Protein AF-B3QZ77-F1 (afdb_monomer_lite)

Secondary structure (DSSP, 8-state):
----HHHHHHHHHHHH--HHHHHHHHHHHHHHHHHHHH-SS--HHHHHHHHHHHHHHTT--HHHHHHHHHHHHHHHHHTT--TTTHHHHHHHHHHHHHHHHHHHHTT--HHHHHHHHHHHHHHHHHHHTT--------------

Radius of gyration: 19.95 Å; chains: 1; bounding box: 65×51×38 Å

Structure (mmCIF, N/CA/C/O backbone):
data_AF-B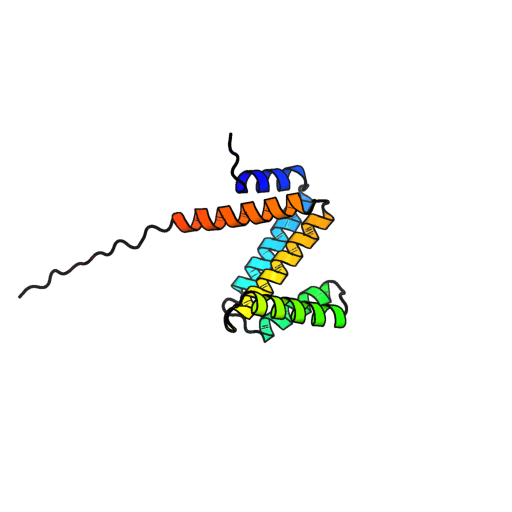3QZ77-F1
#
_entry.id   AF-B3QZ77-F1
#
loop_
_atom_site.group_PDB
_atom_site.id
_atom_site.type_symbol
_atom_site.label_atom_id
_atom_site.label_alt_id
_atom_site.label_comp_id
_atom_site.label_asym_id
_atom_site.label_entity_id
_atom_site.label_seq_id
_atom_site.pdbx_PDB_ins_code
_atom_site.Cartn_x
_atom_site.Cartn_y
_atom_site.Cartn_z
_atom_site.occupancy
_atom_site.B_iso_or_equiv
_atom_site.auth_seq_id
_atom_site.auth_comp_id
_atom_site.auth_asym_id
_atom_site.auth_atom_id
_atom_site.pdbx_PDB_model_num
ATOM 1 N N . MET A 1 1 ? -8.941 26.859 18.838 1.00 39.16 1 MET A N 1
ATOM 2 C CA . MET A 1 1 ? -7.684 26.126 18.616 1.00 39.16 1 MET A CA 1
ATOM 3 C C . MET A 1 1 ? -7.801 25.574 17.210 1.00 39.16 1 MET A C 1
ATOM 5 O O . MET A 1 1 ? -8.755 24.848 16.978 1.00 39.16 1 MET A O 1
ATOM 9 N N . ASN A 1 2 ? -6.982 26.040 16.264 1.00 46.03 2 ASN A N 1
ATOM 10 C CA . ASN A 1 2 ? -6.879 25.381 14.960 1.00 46.03 2 ASN A CA 1
ATOM 11 C C . ASN A 1 2 ? -5.996 24.162 15.208 1.00 46.03 2 ASN A C 1
ATOM 13 O O . ASN A 1 2 ? -4.796 24.335 15.385 1.00 46.03 2 ASN A O 1
ATOM 17 N N . THR A 1 3 ? -6.597 22.988 15.354 1.00 54.44 3 THR A N 1
ATOM 18 C CA . THR A 1 3 ? -5.852 21.733 15.296 1.00 54.44 3 THR A CA 1
ATOM 19 C C . THR A 1 3 ? -5.411 21.536 13.848 1.00 54.44 3 THR A C 1
ATOM 21 O O . THR A 1 3 ? -6.217 21.717 12.930 1.00 54.44 3 THR A O 1
ATOM 24 N N . ASN A 1 4 ? -4.119 21.284 13.647 1.00 74.94 4 ASN A N 1
ATOM 25 C CA . ASN A 1 4 ? -3.538 20.963 12.343 1.00 74.94 4 ASN A CA 1
ATOM 26 C C . ASN A 1 4 ? -4.223 19.677 11.800 1.00 74.94 4 ASN A C 1
ATOM 28 O O . ASN A 1 4 ? -4.741 18.880 12.596 1.00 74.94 4 ASN A O 1
ATOM 32 N N . LEU A 1 5 ? -4.317 19.474 10.474 1.00 77.75 5 LEU A N 1
ATOM 33 C CA . LEU A 1 5 ? -4.905 18.235 9.933 1.00 77.75 5 LEU A CA 1
ATOM 34 C C . LEU A 1 5 ? -4.118 17.006 10.398 1.00 77.75 5 LEU A C 1
ATOM 36 O O . LEU A 1 5 ? -4.711 15.938 10.548 1.00 77.75 5 LEU A O 1
ATOM 40 N N . SER A 1 6 ? -2.825 17.174 10.676 1.00 77.25 6 SER A N 1
ATOM 41 C CA . SER A 1 6 ? -1.955 16.160 11.264 1.00 77.25 6 SER A CA 1
ATOM 42 C C . SER A 1 6 ? -2.428 15.708 12.655 1.00 77.25 6 SER A C 1
ATOM 44 O O . SER A 1 6 ? -2.666 14.518 12.863 1.00 77.25 6 SER A O 1
ATOM 46 N N . ASP A 1 7 ? -2.679 16.642 13.577 1.00 83.88 7 ASP A N 1
ATOM 47 C CA . ASP A 1 7 ? -3.224 16.348 14.913 1.00 83.88 7 ASP A CA 1
ATOM 48 C C . ASP A 1 7 ? -4.588 15.658 14.809 1.00 83.88 7 ASP A C 1
ATOM 50 O O . ASP A 1 7 ? -4.854 14.656 15.471 1.00 83.88 7 ASP A O 1
ATOM 54 N N . LYS A 1 8 ? -5.443 16.158 13.910 1.00 85.44 8 LYS A N 1
ATOM 55 C CA . LYS A 1 8 ? -6.773 15.590 13.677 1.00 85.44 8 LYS A CA 1
ATOM 56 C C . LYS A 1 8 ? -6.703 14.167 13.110 1.00 85.44 8 LYS A C 1
ATOM 58 O O . LYS A 1 8 ? -7.553 13.339 13.430 1.00 85.44 8 LYS A O 1
ATOM 63 N N . ALA A 1 9 ? -5.717 13.871 12.264 1.00 85.38 9 ALA A N 1
ATOM 64 C CA . ALA A 1 9 ? -5.481 12.527 11.747 1.00 85.38 9 ALA A CA 1
ATOM 65 C C . ALA A 1 9 ? -5.065 11.562 12.867 1.00 85.38 9 ALA A C 1
ATOM 67 O O . ALA A 1 9 ? -5.585 10.447 12.926 1.00 85.38 9 ALA A O 1
ATOM 68 N N . ILE A 1 10 ? -4.183 12.001 13.771 1.00 85.19 10 ILE A N 1
ATOM 69 C CA . ILE A 1 10 ? -3.752 11.210 14.933 1.00 85.19 10 ILE A CA 1
ATOM 70 C C . ILE A 1 10 ? -4.939 10.940 15.863 1.00 85.19 10 ILE A C 1
ATOM 72 O O . ILE A 1 10 ? -5.190 9.781 16.190 1.00 85.19 10 ILE A O 1
ATOM 76 N N . GLU A 1 11 ? -5.715 11.970 16.214 1.00 89.06 11 GLU A N 1
ATOM 77 C CA . GLU A 1 11 ? -6.917 11.829 17.049 1.00 89.06 11 GLU A CA 1
ATOM 78 C C . GLU A 1 11 ? -7.904 10.818 16.443 1.00 89.06 11 GLU A C 1
ATOM 80 O O . GLU A 1 11 ? -8.349 9.896 17.124 1.00 89.06 11 GLU A O 1
ATOM 85 N N . LEU A 1 12 ? -8.192 10.920 15.140 1.00 88.62 12 LEU A N 1
ATOM 86 C CA . LEU A 1 12 ? -9.094 9.988 14.451 1.00 88.62 12 LEU A CA 1
ATOM 87 C C . LEU A 1 12 ? -8.605 8.535 14.501 1.00 88.62 12 LEU A C 1
ATOM 89 O O . LEU A 1 12 ? -9.418 7.616 14.652 1.00 88.62 12 LEU A O 1
ATOM 93 N N . LEU A 1 13 ? -7.295 8.319 14.353 1.00 88.88 13 LEU A N 1
ATOM 94 C CA . LEU A 1 13 ? -6.695 6.990 14.450 1.00 88.88 13 LEU A CA 1
ATOM 95 C C . LEU A 1 13 ? -6.810 6.439 15.875 1.00 88.88 13 LEU A C 1
ATOM 97 O O . LEU A 1 13 ? -7.234 5.297 16.032 1.00 88.88 13 LEU A O 1
ATOM 101 N N . GLU A 1 14 ? -6.502 7.234 16.901 1.00 89.00 14 GLU A N 1
ATOM 102 C CA . GLU A 1 14 ? -6.554 6.814 18.310 1.00 89.00 14 GLU A CA 1
ATOM 103 C C . GLU A 1 14 ? -7.980 6.579 18.829 1.00 89.00 14 GLU A C 1
ATOM 105 O O . GLU A 1 14 ? -8.201 5.678 19.640 1.00 89.00 14 GLU A O 1
ATOM 110 N N . GLU A 1 15 ? -8.958 7.357 18.362 1.00 89.81 15 GLU A N 1
ATOM 111 C CA . GLU A 1 15 ? -10.362 7.199 18.755 1.00 89.81 15 GLU A CA 1
ATOM 112 C C . GLU A 1 15 ? -11.014 5.958 18.136 1.00 89.81 15 GLU A C 1
ATOM 114 O O . GLU A 1 15 ? -11.913 5.360 18.736 1.00 89.81 15 GLU A O 1
ATOM 119 N N . THR A 1 16 ? -10.580 5.576 16.933 1.00 89.69 16 THR A N 1
ATOM 120 C CA . THR A 1 16 ? -11.232 4.514 16.153 1.00 89.69 16 THR A CA 1
ATOM 121 C C . THR A 1 16 ? -10.496 3.178 16.254 1.00 89.69 16 THR A C 1
ATOM 123 O O . THR A 1 16 ? -11.137 2.126 16.266 1.00 89.69 16 THR A O 1
ATOM 126 N N . LEU A 1 17 ? -9.161 3.187 16.315 1.00 91.06 17 LEU A N 1
ATOM 127 C CA . LEU A 1 17 ? -8.357 1.969 16.369 1.00 91.06 17 LEU A CA 1
ATOM 128 C C . LEU A 1 17 ? -8.106 1.541 17.812 1.00 91.06 17 LEU A C 1
ATOM 130 O O . LEU A 1 17 ? -7.579 2.288 18.633 1.00 91.06 17 LEU A O 1
ATOM 134 N N . ASP A 1 18 ? -8.396 0.277 18.103 1.00 90.44 18 ASP A N 1
ATOM 135 C CA . ASP A 1 18 ? -7.939 -0.349 19.336 1.00 90.44 18 ASP A CA 1
ATOM 136 C C . ASP A 1 18 ? -6.438 -0.708 19.260 1.00 90.44 18 ASP A C 1
ATOM 138 O O . ASP A 1 18 ? -5.780 -0.582 18.224 1.00 90.44 18 ASP A O 1
ATOM 142 N N . GLY A 1 19 ? -5.857 -1.163 20.376 1.00 89.81 19 GLY A N 1
ATOM 143 C CA . GLY A 1 19 ? -4.437 -1.547 20.427 1.00 89.81 19 GLY A CA 1
ATOM 144 C C . GLY A 1 19 ? -4.014 -2.550 19.331 1.00 89.81 19 GLY A C 1
ATOM 145 O O . GLY A 1 19 ? -2.976 -2.348 18.689 1.00 89.81 19 GLY A O 1
ATOM 146 N N . PRO A 1 20 ? -4.790 -3.621 19.075 1.00 90.94 20 PRO A N 1
ATOM 147 C CA . PRO A 1 20 ? -4.584 -4.503 17.926 1.00 90.94 20 PRO A CA 1
ATOM 148 C C . PRO A 1 20 ? -4.657 -3.793 16.565 1.00 90.94 20 PRO A C 1
ATOM 150 O O . PRO A 1 20 ? -3.786 -4.026 15.723 1.00 90.94 20 PRO A O 1
ATOM 153 N N . GLY A 1 21 ? -5.637 -2.912 16.356 1.00 90.38 21 GLY A N 1
ATOM 154 C CA . GLY A 1 21 ? -5.782 -2.099 15.149 1.00 90.38 21 GLY A CA 1
ATOM 155 C C . GLY A 1 21 ? -4.559 -1.219 14.899 1.00 90.38 21 GLY A C 1
ATOM 156 O O . GLY A 1 21 ? -3.969 -1.281 13.821 1.00 90.38 21 GLY A O 1
ATOM 157 N N . MET A 1 22 ? -4.091 -0.495 15.918 1.00 89.38 22 MET A N 1
ATOM 158 C CA . MET A 1 22 ? -2.864 0.310 15.836 1.00 89.38 22 MET A CA 1
ATOM 159 C C . MET A 1 22 ? -1.624 -0.543 15.539 1.00 89.38 22 MET A C 1
ATOM 161 O O . MET A 1 22 ? -0.743 -0.143 14.774 1.00 89.38 22 MET A O 1
ATOM 165 N N . THR A 1 23 ? -1.559 -1.756 16.096 1.00 90.88 23 THR A N 1
ATOM 166 C CA . THR A 1 23 ? -0.454 -2.689 15.835 1.00 90.88 23 THR A CA 1
ATOM 167 C C . THR A 1 23 ? -0.413 -3.125 14.369 1.00 90.88 23 THR A C 1
ATOM 169 O O . THR A 1 23 ? 0.672 -3.164 13.778 1.00 90.88 23 THR A O 1
ATOM 172 N N . GLU A 1 24 ? -1.570 -3.443 13.781 1.00 91.88 24 GLU A N 1
ATOM 173 C CA . GLU A 1 24 ? -1.683 -3.846 12.375 1.00 91.88 24 GLU A CA 1
ATOM 174 C C . GLU A 1 24 ? -1.442 -2.664 11.429 1.00 91.88 24 GLU A C 1
ATOM 176 O O . GLU A 1 24 ? -0.701 -2.816 10.458 1.00 91.88 24 GLU A O 1
ATOM 181 N N . PHE A 1 25 ? -1.955 -1.472 11.752 1.00 90.69 25 PHE A N 1
ATOM 182 C CA . PHE A 1 25 ? -1.671 -0.243 11.005 1.00 90.69 25 PHE A CA 1
ATOM 183 C C . PHE A 1 25 ? -0.160 0.008 10.904 1.00 90.69 25 PHE A C 1
ATOM 185 O O . PHE A 1 25 ? 0.391 0.096 9.806 1.00 90.69 25 PHE A O 1
ATOM 192 N N . GLY A 1 26 ? 0.548 -0.011 12.039 1.00 91.38 26 GLY A N 1
ATOM 193 C CA . GLY A 1 26 ? 2.004 0.145 12.051 1.00 91.38 26 GLY A CA 1
ATOM 194 C C . GLY A 1 26 ? 2.748 -0.988 11.332 1.00 91.38 26 GLY A C 1
ATOM 195 O O . GLY A 1 26 ? 3.883 -0.810 10.893 1.00 91.38 26 GLY A O 1
ATOM 196 N N . LYS A 1 27 ? 2.135 -2.168 11.194 1.00 93.62 27 LYS A N 1
ATOM 197 C CA . LYS A 1 27 ? 2.702 -3.285 10.431 1.00 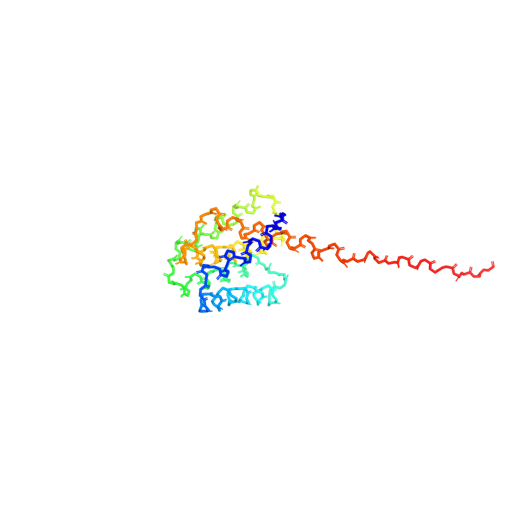93.62 27 LYS A CA 1
ATOM 198 C C . LYS A 1 27 ? 2.655 -3.014 8.930 1.00 93.62 27 LYS A C 1
ATOM 200 O O . LYS A 1 27 ? 3.646 -3.272 8.257 1.00 93.62 27 LYS A O 1
ATOM 205 N N . ILE A 1 28 ? 1.563 -2.427 8.433 1.00 93.88 28 ILE A N 1
ATOM 206 C CA . ILE A 1 28 ? 1.455 -1.987 7.036 1.00 93.88 28 ILE A CA 1
ATOM 207 C C . ILE A 1 28 ? 2.547 -0.956 6.727 1.00 93.88 28 ILE A C 1
ATOM 209 O O . ILE A 1 28 ? 3.252 -1.128 5.734 1.00 93.88 28 ILE A O 1
ATOM 213 N N . SER A 1 29 ? 2.755 0.041 7.597 1.00 91.00 29 SER A N 1
ATOM 214 C CA . SER A 1 29 ? 3.820 1.042 7.421 1.00 91.00 29 SER A CA 1
ATOM 215 C C . SER A 1 29 ? 5.207 0.408 7.337 1.00 91.00 29 SER A C 1
ATOM 217 O O . SER A 1 29 ? 5.934 0.660 6.379 1.00 91.00 29 SER A O 1
ATOM 219 N N . ARG A 1 30 ? 5.551 -0.479 8.281 1.00 95.06 30 ARG A N 1
ATOM 220 C CA . ARG A 1 30 ? 6.853 -1.173 8.287 1.00 95.06 30 ARG A CA 1
ATOM 221 C C . ARG A 1 30 ? 7.065 -2.054 7.060 1.00 95.06 30 ARG A C 1
ATOM 223 O O . ARG A 1 30 ? 8.172 -2.118 6.534 1.00 95.06 30 ARG A O 1
ATOM 230 N N . ASP A 1 31 ? 6.023 -2.739 6.598 1.00 95.19 31 ASP A N 1
ATOM 231 C CA . ASP A 1 31 ? 6.114 -3.552 5.386 1.00 95.19 31 ASP A CA 1
ATOM 232 C C . ASP A 1 31 ? 6.378 -2.681 4.151 1.00 95.19 31 ASP A C 1
ATOM 234 O O . ASP A 1 31 ? 7.174 -3.061 3.294 1.00 95.19 31 ASP A O 1
ATOM 238 N N . MET A 1 32 ? 5.723 -1.520 4.051 1.00 95.44 32 MET A N 1
ATOM 239 C CA . MET A 1 32 ? 5.944 -0.590 2.941 1.00 95.44 32 MET A CA 1
ATOM 240 C C . MET A 1 32 ? 7.341 0.034 2.992 1.00 95.44 32 MET A C 1
ATOM 242 O O . MET A 1 32 ? 8.030 0.058 1.975 1.00 95.44 32 MET A O 1
ATOM 246 N N . GLU A 1 33 ? 7.796 0.461 4.170 1.00 94.25 33 GLU A N 1
ATOM 247 C CA . GLU A 1 33 ? 9.160 0.959 4.380 1.00 94.25 33 GLU A CA 1
ATOM 248 C C . GLU A 1 33 ? 10.204 -0.084 3.963 1.00 94.25 33 GLU A C 1
ATOM 250 O O . GLU A 1 33 ? 11.160 0.225 3.246 1.00 94.25 33 GLU A O 1
ATOM 255 N N . LYS A 1 34 ? 9.988 -1.347 4.344 1.00 95.81 34 LYS A N 1
ATOM 256 C CA . LYS A 1 34 ? 10.841 -2.462 3.934 1.00 95.81 34 LYS A CA 1
ATOM 257 C C . LYS A 1 34 ? 10.869 -2.629 2.414 1.00 95.81 34 LYS A C 1
ATOM 259 O O . LYS A 1 34 ? 11.955 -2.758 1.857 1.00 95.81 34 LYS A O 1
ATOM 264 N N . ILE A 1 35 ? 9.714 -2.583 1.740 1.00 95.69 35 ILE A N 1
ATOM 265 C CA . ILE A 1 35 ? 9.636 -2.670 0.271 1.00 95.69 35 ILE A CA 1
ATOM 266 C C . ILE A 1 35 ? 10.504 -1.588 -0.383 1.00 95.69 35 ILE A C 1
ATOM 268 O O . ILE A 1 35 ? 11.311 -1.912 -1.255 1.00 95.69 35 ILE A O 1
ATOM 272 N N . PHE A 1 36 ? 10.383 -0.330 0.046 1.00 94.12 36 PHE A N 1
ATOM 273 C CA . PHE A 1 36 ? 11.168 0.771 -0.523 1.00 94.12 36 PHE A CA 1
ATOM 274 C C . PHE A 1 36 ? 12.656 0.701 -0.159 1.00 94.12 36 PHE A C 1
ATOM 276 O O . PHE A 1 36 ? 13.504 1.019 -0.991 1.00 94.12 36 PHE A O 1
ATOM 283 N N . THR A 1 37 ? 12.987 0.226 1.041 1.00 94.56 37 THR A N 1
ATOM 284 C CA . THR A 1 37 ? 14.380 0.047 1.478 1.00 94.56 37 THR A CA 1
ATOM 285 C C . THR A 1 37 ? 15.086 -1.060 0.697 1.00 94.56 37 THR A C 1
ATOM 287 O O . THR A 1 37 ? 16.238 -0.905 0.297 1.00 94.56 37 THR A O 1
ATOM 290 N N . GLU A 1 38 ? 14.403 -2.179 0.452 1.00 95.81 38 GLU A N 1
ATOM 291 C CA . GLU A 1 38 ? 14.950 -3.310 -0.308 1.00 95.81 38 GLU A CA 1
ATOM 292 C C . GLU A 1 38 ? 14.984 -3.039 -1.820 1.00 95.81 38 GLU A C 1
ATOM 294 O O . GLU A 1 38 ? 15.782 -3.646 -2.534 1.00 95.81 38 GLU A O 1
ATOM 299 N N . ASN A 1 39 ? 14.159 -2.107 -2.309 1.00 94.38 39 ASN A N 1
ATOM 300 C CA . ASN A 1 39 ? 14.033 -1.766 -3.725 1.00 94.38 39 ASN A CA 1
ATOM 301 C C . ASN A 1 39 ? 14.152 -0.241 -3.927 1.00 94.38 39 ASN A C 1
ATOM 303 O O . ASN A 1 39 ? 13.177 0.405 -4.313 1.00 94.38 39 ASN A O 1
ATOM 307 N N . PRO A 1 40 ? 15.334 0.366 -3.698 1.00 92.62 40 PRO A N 1
ATOM 308 C CA . PRO A 1 40 ? 15.494 1.823 -3.749 1.00 92.62 40 PRO A CA 1
ATOM 309 C C . PRO A 1 40 ? 15.315 2.407 -5.158 1.00 92.62 40 PRO A C 1
ATOM 311 O O . PRO A 1 40 ? 14.946 3.571 -5.306 1.00 92.62 40 PRO A O 1
ATOM 314 N N . ASN A 1 41 ? 15.556 1.601 -6.198 1.00 94.69 41 ASN A N 1
ATOM 315 C CA . ASN A 1 41 ? 15.350 1.941 -7.608 1.00 94.69 41 ASN A CA 1
ATOM 316 C C . ASN A 1 41 ? 14.642 0.770 -8.311 1.00 94.69 41 ASN A C 1
ATOM 318 O O . ASN A 1 41 ? 15.290 0.026 -9.049 1.00 94.69 41 ASN A O 1
ATOM 322 N N . PRO A 1 42 ? 13.347 0.548 -8.023 1.00 96.00 42 PRO A N 1
ATOM 323 C CA . PRO A 1 42 ? 12.627 -0.599 -8.548 1.00 96.00 42 PRO A CA 1
ATOM 324 C C . PRO A 1 42 ? 12.457 -0.463 -10.059 1.00 96.00 42 PRO A C 1
ATOM 326 O O . PRO A 1 42 ? 12.168 0.620 -10.567 1.00 96.00 42 PRO A O 1
ATOM 329 N N . THR A 1 43 ? 12.602 -1.570 -10.780 1.00 96.94 43 THR A N 1
ATOM 330 C CA . THR A 1 43 ? 12.176 -1.646 -12.179 1.00 96.94 43 THR A CA 1
ATOM 331 C C . THR A 1 43 ? 10.673 -1.915 -12.263 1.00 96.94 43 THR A C 1
ATOM 333 O O . THR A 1 43 ? 10.032 -2.298 -11.282 1.00 96.94 43 THR A O 1
ATOM 336 N N . TYR A 1 44 ? 10.089 -1.746 -13.452 1.00 95.81 44 TYR A N 1
ATOM 337 C CA . TYR A 1 44 ? 8.687 -2.106 -13.677 1.00 95.81 44 TYR A CA 1
ATOM 338 C C . TYR A 1 44 ? 8.406 -3.576 -13.324 1.00 95.81 44 TYR A C 1
ATOM 340 O O . TYR A 1 44 ? 7.401 -3.875 -12.682 1.00 95.81 44 TYR A O 1
ATOM 348 N N . ASP A 1 45 ? 9.322 -4.479 -13.680 1.00 97.19 45 ASP A N 1
ATOM 349 C CA . ASP A 1 45 ? 9.192 -5.908 -13.391 1.00 97.19 45 ASP A CA 1
ATOM 350 C C . ASP A 1 45 ? 9.263 -6.195 -11.884 1.00 97.19 45 ASP A C 1
ATOM 352 O O . ASP A 1 45 ? 8.506 -7.033 -11.389 1.00 97.19 45 ASP A O 1
ATOM 356 N N . ASP A 1 46 ? 10.096 -5.462 -11.132 1.00 97.56 46 ASP A N 1
ATOM 357 C CA . ASP A 1 46 ? 10.130 -5.557 -9.667 1.00 97.56 46 ASP A CA 1
ATOM 358 C C . ASP A 1 46 ? 8.788 -5.150 -9.058 1.00 97.56 46 ASP A C 1
ATOM 360 O O . ASP A 1 46 ? 8.235 -5.886 -8.238 1.00 97.56 46 ASP A O 1
ATOM 364 N N . ALA A 1 47 ? 8.232 -4.016 -9.496 1.00 97.50 47 ALA A N 1
ATOM 365 C CA . ALA A 1 47 ? 6.936 -3.543 -9.021 1.00 97.50 47 ALA A CA 1
ATOM 366 C C . ALA A 1 47 ? 5.823 -4.558 -9.329 1.00 97.50 47 ALA A C 1
ATOM 368 O O . ALA A 1 47 ? 5.076 -4.952 -8.432 1.00 97.50 47 ALA A O 1
ATOM 369 N N . VAL A 1 48 ? 5.750 -5.047 -10.572 1.00 98.00 48 VAL A N 1
ATOM 370 C CA . VAL A 1 48 ? 4.783 -6.073 -10.998 1.00 98.00 48 VAL A CA 1
ATOM 371 C C . VAL A 1 48 ? 4.901 -7.338 -10.156 1.00 98.00 48 VAL A C 1
ATOM 373 O O . VAL A 1 48 ? 3.877 -7.872 -9.719 1.00 98.00 48 VAL A O 1
ATOM 376 N N . ARG A 1 49 ? 6.125 -7.813 -9.909 1.00 98.31 49 ARG A N 1
ATOM 377 C CA . ARG A 1 49 ? 6.378 -8.998 -9.088 1.00 98.31 49 ARG A CA 1
ATOM 378 C C . ARG A 1 49 ? 5.884 -8.792 -7.656 1.00 98.31 49 ARG A C 1
ATOM 380 O O . ARG A 1 49 ? 5.096 -9.608 -7.189 1.00 98.31 49 ARG A O 1
ATOM 387 N N . ILE A 1 50 ? 6.274 -7.697 -7.001 1.00 98.00 50 ILE A N 1
ATOM 388 C CA . ILE A 1 50 ? 5.892 -7.383 -5.611 1.00 98.00 50 ILE A CA 1
ATOM 389 C C . ILE A 1 50 ? 4.367 -7.272 -5.468 1.00 98.00 50 ILE A C 1
ATOM 391 O O . ILE A 1 50 ? 3.777 -7.867 -4.567 1.00 98.00 50 ILE A O 1
ATOM 395 N N . ILE A 1 51 ? 3.710 -6.554 -6.384 1.00 98.06 51 ILE A N 1
ATOM 396 C CA . ILE A 1 51 ? 2.247 -6.408 -6.402 1.00 98.06 51 ILE A CA 1
ATOM 397 C C . ILE A 1 51 ? 1.567 -7.771 -6.590 1.00 98.06 51 ILE A C 1
ATOM 399 O O . ILE A 1 51 ? 0.592 -8.091 -5.906 1.00 98.06 51 ILE A O 1
ATOM 403 N N . THR A 1 52 ? 2.083 -8.586 -7.512 1.00 98.19 52 THR A N 1
ATOM 404 C CA . THR A 1 52 ? 1.538 -9.919 -7.791 1.00 98.19 52 THR A CA 1
ATOM 405 C C . THR A 1 52 ? 1.684 -10.846 -6.590 1.00 98.19 52 THR A C 1
ATOM 407 O O . THR A 1 52 ? 0.714 -11.514 -6.233 1.00 98.19 52 THR A O 1
ATOM 410 N N . GLU A 1 53 ? 2.859 -10.879 -5.958 1.00 97.75 53 GLU A N 1
ATOM 411 C CA . GLU A 1 53 ? 3.126 -11.658 -4.743 1.00 97.75 53 GLU A CA 1
ATOM 412 C C . GLU A 1 53 ? 2.146 -11.263 -3.631 1.00 97.75 53 GLU A C 1
ATOM 414 O O . GLU A 1 53 ? 1.421 -12.125 -3.131 1.00 97.75 53 GLU A O 1
ATOM 419 N N . TYR A 1 54 ? 2.016 -9.962 -3.343 1.00 96.44 54 TYR A N 1
ATOM 420 C CA . TYR A 1 54 ? 1.096 -9.454 -2.322 1.00 96.44 54 TYR A CA 1
ATOM 421 C C . TYR A 1 54 ? -0.347 -9.927 -2.544 1.00 96.44 54 TYR A C 1
ATOM 423 O O . TYR A 1 54 ? -0.969 -10.506 -1.651 1.00 96.44 54 TYR A O 1
ATOM 431 N N . PHE A 1 55 ? -0.904 -9.695 -3.735 1.00 97.31 55 PHE A N 1
ATOM 432 C CA . PHE A 1 55 ? -2.301 -10.042 -3.995 1.00 97.31 55 PHE A CA 1
ATOM 433 C C . PHE A 1 55 ? -2.526 -11.555 -4.066 1.00 97.31 55 PHE A C 1
ATOM 435 O O . PHE A 1 55 ? -3.569 -12.042 -3.627 1.00 97.31 55 PHE A O 1
ATOM 442 N N . THR A 1 56 ? -1.537 -12.314 -4.541 1.00 97.62 56 THR A N 1
ATOM 443 C CA . THR A 1 56 ? -1.593 -13.783 -4.540 1.00 97.62 56 THR A CA 1
ATOM 444 C C . THR A 1 56 ? -1.645 -14.329 -3.113 1.00 97.62 56 THR A C 1
ATOM 446 O O . THR A 1 56 ? -2.466 -15.198 -2.825 1.00 97.62 56 THR A O 1
ATOM 449 N N . GLU A 1 57 ? -0.840 -13.791 -2.193 1.00 96.19 57 GLU A N 1
ATOM 450 C CA . GLU A 1 57 ? -0.875 -14.163 -0.769 1.00 96.19 57 GLU A CA 1
ATOM 451 C C . GLU A 1 57 ? -2.216 -13.829 -0.100 1.00 96.19 57 GLU A C 1
ATOM 453 O O . GLU A 1 57 ? -2.632 -14.508 0.841 1.00 96.19 57 GLU A O 1
ATOM 458 N N . LYS A 1 58 ? -2.927 -12.812 -0.601 1.00 93.81 58 LYS A N 1
ATOM 459 C CA . LYS A 1 58 ? -4.294 -12.475 -0.174 1.00 93.81 58 LYS A CA 1
ATOM 460 C C . LYS A 1 58 ? -5.380 -13.328 -0.835 1.00 93.81 58 LYS A C 1
ATOM 462 O O . LYS A 1 58 ? -6.543 -13.202 -0.463 1.00 93.81 58 LYS A O 1
ATOM 467 N N . GLY A 1 59 ? -5.011 -14.229 -1.746 1.00 96.62 59 GLY A N 1
ATOM 468 C CA . GLY A 1 59 ? -5.936 -15.130 -2.430 1.00 96.62 59 GLY A CA 1
ATOM 469 C C . GLY A 1 59 ? -6.676 -14.490 -3.605 1.00 96.62 59 GLY A C 1
ATOM 470 O O . GLY A 1 59 ? -7.690 -15.032 -4.045 1.00 96.62 59 GLY A O 1
ATOM 471 N N . GLU A 1 60 ? -6.193 -13.357 -4.117 1.00 97.38 60 GLU A N 1
ATOM 472 C CA . GLU A 1 60 ? -6.808 -12.695 -5.264 1.00 97.38 60 GLU A CA 1
ATOM 473 C C . GLU A 1 60 ? -6.571 -13.459 -6.570 1.00 97.38 60 GLU A C 1
ATOM 475 O O . GLU A 1 60 ? -5.535 -14.088 -6.799 1.00 97.38 60 GLU A O 1
ATOM 480 N N . ALA A 1 61 ? -7.541 -13.374 -7.480 1.00 96.88 61 ALA A N 1
ATOM 481 C CA . ALA A 1 61 ? -7.448 -14.029 -8.778 1.00 96.88 61 ALA A CA 1
ATOM 482 C C . ALA A 1 61 ? -6.457 -13.309 -9.708 1.00 96.88 61 ALA A C 1
ATOM 484 O O . ALA A 1 61 ? -6.451 -12.082 -9.797 1.00 96.88 61 ALA A O 1
ATOM 485 N N . ALA A 1 62 ? -5.721 -14.059 -10.535 1.00 96.44 62 ALA A N 1
ATOM 486 C CA . ALA A 1 62 ? -4.773 -13.492 -11.507 1.00 96.44 62 ALA A CA 1
ATOM 487 C C . ALA A 1 62 ? -5.396 -12.422 -12.433 1.00 96.44 62 ALA A C 1
ATOM 489 O O . ALA A 1 62 ? -4.747 -11.443 -12.796 1.00 96.44 62 ALA A O 1
ATOM 490 N N . ALA A 1 63 ? -6.680 -12.572 -12.782 1.00 96.94 63 ALA A N 1
ATOM 491 C CA . ALA A 1 63 ? -7.411 -11.586 -13.578 1.00 96.94 63 ALA A CA 1
ATOM 492 C C . ALA A 1 63 ? -7.637 -10.254 -12.838 1.00 96.94 63 ALA A C 1
ATOM 494 O O . ALA A 1 63 ? -7.651 -9.205 -13.479 1.00 96.94 63 ALA A O 1
ATOM 495 N N . PHE A 1 64 ? -7.821 -10.283 -11.514 1.00 97.50 64 PHE A N 1
ATOM 496 C CA . PHE A 1 64 ? -7.886 -9.075 -10.690 1.00 97.50 64 PHE A CA 1
ATOM 497 C C . PHE A 1 64 ? -6.515 -8.397 -10.640 1.00 97.50 64 PHE A C 1
ATOM 499 O O . PHE A 1 64 ? -6.415 -7.219 -10.966 1.00 97.50 64 PHE A O 1
ATOM 506 N N . ILE A 1 65 ? -5.459 -9.162 -10.349 1.00 97.94 65 ILE A N 1
ATOM 507 C CA . ILE A 1 65 ? -4.080 -8.658 -10.247 1.00 97.94 65 ILE A CA 1
ATOM 508 C C . ILE A 1 65 ? -3.660 -7.951 -11.541 1.00 97.94 65 ILE A C 1
ATOM 510 O O . ILE A 1 65 ? -3.201 -6.811 -11.518 1.00 97.94 65 ILE A O 1
ATOM 514 N N . SER A 1 66 ? -3.894 -8.592 -12.690 1.00 97.69 66 SER A N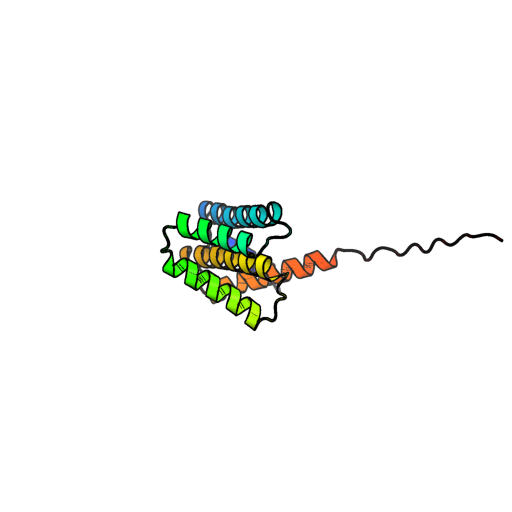 1
ATOM 515 C CA . SER A 1 66 ? -3.585 -8.010 -13.999 1.00 97.69 66 SER A CA 1
ATOM 516 C C . SER A 1 66 ? -4.341 -6.701 -14.253 1.00 97.69 66 SER A C 1
ATOM 518 O O . SER A 1 66 ? -3.754 -5.741 -14.756 1.00 97.69 66 SER A O 1
ATOM 520 N N . LYS A 1 67 ? -5.624 -6.628 -13.873 1.00 97.69 67 LYS A N 1
ATOM 521 C CA . LYS A 1 67 ? -6.420 -5.397 -13.991 1.00 97.69 67 LYS A CA 1
ATOM 522 C C . LYS A 1 67 ? -5.920 -4.299 -13.060 1.00 97.69 67 LYS A C 1
ATOM 524 O O . LYS A 1 67 ? -5.856 -3.153 -13.490 1.00 97.69 67 LYS A O 1
ATOM 529 N N . TRP A 1 68 ? -5.557 -4.641 -11.827 1.00 97.56 68 TRP A N 1
ATOM 530 C CA . TRP A 1 68 ? -5.031 -3.690 -10.852 1.00 97.56 68 TRP A CA 1
ATOM 531 C C . TRP A 1 68 ? -3.721 -3.068 -11.349 1.00 97.56 68 TRP A C 1
ATOM 533 O O . TRP A 1 68 ? -3.603 -1.848 -11.414 1.00 97.56 68 TRP A O 1
ATOM 543 N N . ILE A 1 69 ? -2.780 -3.895 -11.821 1.00 97.38 69 ILE A N 1
ATOM 544 C CA . ILE A 1 69 ? -1.501 -3.436 -12.391 1.00 97.38 69 ILE A CA 1
ATOM 545 C C . ILE A 1 69 ? -1.736 -2.528 -13.604 1.00 97.38 69 ILE A C 1
ATOM 547 O O . ILE A 1 69 ? -1.098 -1.483 -13.738 1.00 97.38 69 ILE A O 1
ATOM 551 N N . ALA A 1 70 ? -2.665 -2.903 -14.489 1.00 95.94 70 ALA A N 1
ATOM 552 C CA . ALA A 1 70 ? -3.013 -2.088 -15.648 1.00 95.94 70 ALA A CA 1
ATOM 553 C C . ALA A 1 70 ? -3.632 -0.738 -15.251 1.00 95.94 70 ALA A C 1
ATOM 555 O O . ALA A 1 70 ? -3.322 0.276 -15.879 1.00 95.94 70 ALA A O 1
ATOM 556 N N . ALA A 1 71 ? -4.480 -0.717 -14.219 1.00 95.25 71 ALA A N 1
ATOM 557 C CA . ALA A 1 71 ? -5.088 0.500 -13.695 1.00 95.25 71 ALA A CA 1
ATOM 558 C C . ALA A 1 71 ? -4.037 1.426 -13.068 1.00 95.25 71 ALA A C 1
ATOM 560 O O . ALA A 1 71 ? -3.947 2.576 -13.485 1.00 95.25 71 ALA A O 1
ATOM 561 N N . SER A 1 72 ? -3.182 0.917 -12.175 1.00 94.31 72 SER A N 1
ATOM 562 C CA . SER A 1 72 ? -2.109 1.710 -11.555 1.00 94.31 72 SER A CA 1
ATOM 563 C C . SER A 1 72 ? -1.152 2.289 -12.609 1.00 94.31 72 SER A C 1
ATOM 565 O O . SER A 1 72 ? -0.926 3.495 -12.656 1.00 94.31 72 SER A O 1
ATOM 567 N N . ASN A 1 73 ? -0.717 1.488 -13.590 1.00 91.50 73 ASN A N 1
ATOM 568 C CA . ASN A 1 73 ? 0.099 1.997 -14.701 1.00 91.50 73 ASN A CA 1
ATOM 569 C C . ASN A 1 73 ? -0.638 3.045 -15.565 1.00 91.50 73 ASN A C 1
ATOM 571 O O . ASN A 1 73 ? -0.020 3.961 -16.112 1.00 91.50 73 ASN A O 1
ATOM 575 N N . SER A 1 74 ? -1.960 2.920 -15.721 1.00 91.12 74 SER A N 1
ATOM 576 C CA . SER A 1 74 ? -2.768 3.916 -16.439 1.00 91.12 74 SER A CA 1
ATOM 577 C C . SER A 1 74 ? -2.892 5.220 -15.651 1.00 91.12 74 SER A C 1
ATOM 579 O O . SER A 1 74 ? -2.801 6.288 -16.254 1.00 91.12 74 SER A O 1
ATOM 581 N N . ASN A 1 75 ? -3.012 5.146 -14.324 1.00 89.44 75 ASN A N 1
ATOM 582 C CA . ASN A 1 75 ? -3.007 6.310 -13.441 1.00 89.44 75 ASN A CA 1
ATOM 583 C C . ASN A 1 75 ? -1.679 7.062 -13.539 1.00 89.44 75 ASN A C 1
ATOM 585 O O . ASN A 1 75 ? -1.687 8.270 -13.755 1.00 89.44 75 ASN A O 1
ATOM 589 N N . CYS A 1 76 ? -0.541 6.362 -13.511 1.00 88.31 76 CYS A N 1
ATOM 590 C CA . CYS A 1 76 ? 0.758 7.013 -13.686 1.00 88.31 76 CYS A CA 1
ATOM 591 C C . CYS A 1 76 ? 0.852 7.790 -15.007 1.00 88.31 76 CYS A C 1
ATOM 593 O O . CYS A 1 76 ? 1.426 8.872 -15.048 1.00 88.31 76 CYS A O 1
ATOM 595 N N . LYS A 1 77 ? 0.263 7.267 -16.093 1.00 83.94 77 LYS A N 1
ATOM 596 C CA . LYS A 1 77 ? 0.191 7.992 -17.374 1.00 83.94 77 LYS A CA 1
ATOM 597 C C . LYS A 1 77 ? -0.727 9.209 -17.302 1.00 83.94 77 LYS A C 1
ATOM 599 O O . LYS A 1 77 ? -0.403 10.226 -17.901 1.00 83.94 77 LYS A O 1
ATOM 604 N N . ALA A 1 78 ? -1.860 9.100 -16.609 1.00 88.56 78 ALA A N 1
ATOM 605 C CA . ALA A 1 78 ? -2.805 10.202 -16.441 1.00 88.56 78 ALA A CA 1
ATOM 606 C C . ALA A 1 78 ? -2.212 11.361 -15.622 1.00 88.56 78 ALA A C 1
ATOM 608 O O . ALA A 1 78 ? -2.523 12.513 -15.900 1.00 88.56 78 ALA A O 1
ATOM 609 N N . TYR A 1 79 ? -1.334 11.052 -14.665 1.00 89.00 79 TYR A N 1
ATOM 610 C CA . TYR A 1 79 ? -0.604 12.029 -13.852 1.00 89.00 79 TYR A CA 1
ATOM 611 C C . TYR A 1 79 ? 0.750 12.445 -14.444 1.00 89.00 79 TYR A C 1
ATOM 613 O O . TYR A 1 79 ? 1.541 13.078 -13.756 1.00 89.00 79 TYR A O 1
ATOM 621 N N . GLU A 1 80 ? 1.029 12.077 -15.699 1.00 92.94 80 GLU A N 1
ATOM 622 C CA . GLU A 1 80 ? 2.268 12.431 -16.410 1.00 92.94 80 GLU A CA 1
ATOM 623 C C . GLU A 1 80 ? 3.559 12.004 -15.680 1.00 92.94 80 GLU A C 1
ATOM 625 O O . GLU A 1 80 ? 4.625 12.581 -15.886 1.00 92.94 80 GLU A O 1
ATOM 630 N N . ILE A 1 81 ? 3.484 10.944 -14.866 1.00 91.25 81 ILE A N 1
ATOM 631 C CA . ILE A 1 81 ? 4.637 10.382 -14.157 1.00 91.25 81 ILE A CA 1
ATOM 632 C C . ILE A 1 81 ? 5.611 9.786 -15.177 1.00 91.25 81 ILE A C 1
ATOM 634 O O . ILE A 1 81 ? 5.215 9.028 -16.078 1.00 91.25 81 ILE A O 1
ATOM 638 N N . SER A 1 82 ? 6.894 10.108 -15.016 1.00 91.19 82 SER A N 1
ATOM 639 C CA . SER A 1 82 ? 7.961 9.627 -15.893 1.00 91.19 82 SER A CA 1
ATOM 640 C C . SER A 1 82 ? 8.093 8.100 -15.852 1.00 91.19 82 SER A C 1
ATOM 642 O O . SER A 1 82 ? 7.773 7.455 -14.854 1.00 91.19 82 SER A O 1
ATOM 644 N N . ASP A 1 83 ? 8.580 7.486 -16.937 1.00 88.50 83 ASP A N 1
ATOM 645 C CA . ASP A 1 83 ? 8.778 6.026 -16.984 1.00 88.50 83 ASP A CA 1
ATOM 646 C C . ASP A 1 83 ? 9.733 5.515 -15.889 1.00 88.50 83 ASP A C 1
ATOM 648 O O . ASP A 1 83 ? 9.577 4.387 -15.422 1.00 88.50 83 ASP A O 1
ATOM 652 N N . GLU A 1 84 ? 10.679 6.350 -15.454 1.00 91.38 84 GLU A N 1
ATOM 653 C CA . GLU A 1 84 ? 11.644 6.039 -14.393 1.00 91.38 84 GLU A CA 1
ATOM 654 C C . GLU A 1 84 ? 10.998 6.035 -12.997 1.00 91.38 84 GLU A C 1
ATOM 656 O O . GLU A 1 84 ? 11.379 5.242 -12.137 1.00 91.38 84 GLU A O 1
ATOM 661 N N . GLU A 1 85 ? 9.987 6.876 -12.769 1.00 93.81 85 GLU A N 1
ATOM 662 C CA . GLU A 1 85 ? 9.299 7.000 -11.477 1.00 93.81 85 GLU A CA 1
ATOM 663 C C . GLU A 1 85 ? 8.087 6.071 -11.352 1.00 93.81 85 GLU A C 1
ATOM 665 O O . GLU A 1 85 ? 7.669 5.742 -10.237 1.00 93.81 85 GLU A O 1
ATOM 670 N N . LYS A 1 86 ? 7.547 5.587 -12.479 1.00 94.44 86 LYS A N 1
ATOM 671 C CA . LYS A 1 86 ? 6.395 4.671 -12.526 1.00 94.44 86 LYS A CA 1
ATOM 672 C C . LYS A 1 86 ? 6.490 3.495 -11.557 1.00 94.44 86 LYS A C 1
ATOM 674 O O . LYS A 1 86 ? 5.517 3.271 -10.842 1.00 94.44 86 LYS A O 1
ATOM 679 N N . PRO A 1 87 ? 7.607 2.750 -11.471 1.00 96.56 87 PRO A N 1
ATOM 680 C CA . PRO A 1 87 ? 7.684 1.616 -10.557 1.00 96.56 87 PRO A CA 1
ATOM 681 C C . PRO A 1 87 ? 7.511 2.022 -9.089 1.00 96.56 87 PRO A C 1
ATOM 683 O O . PRO A 1 87 ? 6.813 1.340 -8.342 1.00 96.56 87 PRO A O 1
ATOM 686 N N . LYS A 1 88 ? 8.089 3.161 -8.681 1.00 95.94 88 LYS A N 1
ATOM 687 C CA . LYS A 1 88 ? 7.918 3.701 -7.324 1.00 95.94 88 LYS A CA 1
ATOM 688 C C . LYS A 1 88 ? 6.479 4.148 -7.087 1.00 95.94 88 LYS A C 1
ATOM 690 O O . LYS A 1 88 ? 5.909 3.801 -6.058 1.00 95.94 88 LYS A O 1
ATOM 695 N N . ALA A 1 89 ? 5.880 4.843 -8.054 1.00 95.25 89 ALA A N 1
ATOM 696 C CA . ALA A 1 89 ? 4.487 5.280 -7.981 1.00 95.25 89 ALA A CA 1
ATOM 697 C C . ALA A 1 89 ? 3.513 4.093 -7.864 1.00 95.25 89 ALA A C 1
ATOM 699 O O . ALA A 1 89 ? 2.616 4.114 -7.030 1.00 95.25 89 ALA A O 1
ATOM 700 N N . MET A 1 90 ? 3.735 3.009 -8.611 1.00 96.81 90 MET A N 1
ATOM 701 C CA . MET A 1 90 ? 2.921 1.790 -8.512 1.00 96.81 90 MET A CA 1
ATOM 702 C C . MET A 1 90 ? 3.033 1.106 -7.138 1.00 96.81 90 MET A C 1
ATOM 704 O O . MET A 1 90 ? 2.050 0.575 -6.619 1.00 96.81 90 MET A O 1
ATOM 708 N N . LEU A 1 91 ? 4.223 1.105 -6.528 1.00 96.75 91 LEU A N 1
ATOM 709 C CA . LEU A 1 91 ? 4.406 0.593 -5.165 1.00 96.75 91 LEU A CA 1
ATOM 710 C C . LEU A 1 91 ? 3.778 1.522 -4.113 1.00 96.75 91 LEU A C 1
ATOM 712 O O . LEU A 1 91 ? 3.252 1.035 -3.112 1.00 96.75 91 LEU A O 1
ATOM 716 N N . ALA A 1 92 ? 3.770 2.836 -4.346 1.00 93.62 92 ALA A N 1
ATOM 717 C CA . ALA A 1 92 ? 3.051 3.792 -3.505 1.00 93.62 92 ALA A CA 1
ATOM 718 C C . ALA A 1 92 ? 1.526 3.591 -3.598 1.00 93.62 92 ALA A C 1
ATOM 720 O O . ALA A 1 92 ? 0.869 3.511 -2.560 1.00 93.62 92 ALA A O 1
ATOM 721 N N . ASP A 1 93 ? 0.981 3.382 -4.804 1.00 94.62 93 ASP A N 1
ATOM 722 C CA . ASP A 1 93 ? -0.426 3.007 -5.026 1.00 94.62 93 ASP A CA 1
ATOM 723 C C . ASP A 1 93 ? -0.797 1.736 -4.247 1.00 94.62 93 ASP A C 1
ATOM 725 O O . 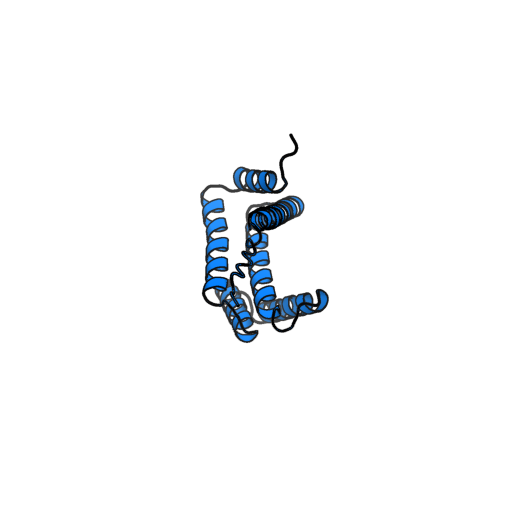ASP A 1 93 ? -1.868 1.658 -3.640 1.00 94.62 93 ASP A O 1
ATOM 729 N N . LEU A 1 94 ? 0.097 0.738 -4.221 1.00 96.19 94 LEU A N 1
ATOM 730 C CA . LEU A 1 94 ? -0.098 -0.475 -3.425 1.00 96.19 94 LEU A CA 1
ATOM 731 C C . LEU A 1 94 ? -0.164 -0.148 -1.927 1.00 96.19 94 LEU A C 1
ATOM 733 O O . LEU A 1 94 ? -1.042 -0.656 -1.230 1.00 96.19 94 LEU A O 1
ATOM 737 N N . GLY A 1 95 ? 0.740 0.697 -1.427 1.00 94.69 95 GLY A N 1
ATOM 738 C CA . GLY A 1 95 ? 0.725 1.166 -0.040 1.00 94.69 95 GLY A CA 1
ATOM 739 C C . GLY A 1 95 ? -0.587 1.861 0.319 1.00 94.69 95 GLY A C 1
ATOM 740 O O . GLY A 1 95 ? -1.254 1.457 1.273 1.00 94.69 95 GLY A O 1
ATOM 741 N N . MET A 1 96 ? -1.006 2.832 -0.494 1.00 92.31 96 MET A N 1
ATOM 742 C CA . MET A 1 96 ? -2.273 3.553 -0.336 1.00 92.31 96 MET A CA 1
ATOM 743 C C . MET A 1 96 ? -3.466 2.600 -0.309 1.00 92.31 96 MET A C 1
ATOM 745 O O . MET A 1 96 ? -4.278 2.649 0.615 1.00 92.31 96 MET A O 1
ATOM 749 N N . PHE A 1 97 ? -3.531 1.663 -1.258 1.00 94.38 97 PHE A N 1
ATOM 750 C CA . PHE A 1 97 ? -4.577 0.643 -1.301 1.00 94.38 97 PHE A CA 1
ATOM 751 C C . PHE A 1 97 ? -4.627 -0.190 -0.012 1.00 94.38 97 PHE A C 1
ATOM 753 O O . PHE A 1 97 ? -5.712 -0.451 0.516 1.00 94.38 97 PHE A O 1
ATOM 760 N N . ARG A 1 98 ? -3.465 -0.599 0.517 1.00 94.81 98 ARG A N 1
ATOM 761 C CA . ARG A 1 98 ? -3.367 -1.372 1.765 1.00 94.81 98 ARG A CA 1
ATOM 762 C C . ARG A 1 98 ? -3.889 -0.581 2.962 1.00 94.81 98 ARG A C 1
ATOM 764 O O . ARG A 1 98 ? -4.641 -1.146 3.755 1.00 94.81 98 ARG A O 1
ATOM 771 N N . PHE A 1 99 ? -3.516 0.692 3.078 1.00 93.69 99 PHE A N 1
ATOM 772 C CA . PHE A 1 99 ? -3.982 1.566 4.155 1.00 93.69 99 PHE A CA 1
ATOM 773 C C . PHE A 1 99 ? -5.481 1.842 4.055 1.00 93.69 99 PHE A C 1
ATOM 775 O O . PHE A 1 99 ? -6.191 1.626 5.034 1.00 93.69 99 PHE A O 1
ATOM 782 N N . MET A 1 100 ? -5.982 2.218 2.876 1.00 93.44 100 MET A N 1
ATOM 783 C CA . MET A 1 100 ? -7.415 2.442 2.649 1.00 93.44 100 MET A CA 1
ATOM 784 C C . MET A 1 100 ? -8.231 1.198 2.993 1.00 93.44 100 MET A C 1
ATOM 786 O O . MET A 1 100 ? -9.129 1.258 3.827 1.00 93.44 100 MET A O 1
ATOM 790 N N . SER A 1 101 ? -7.843 0.042 2.448 1.00 92.69 101 SER A N 1
ATOM 791 C CA . SER A 1 101 ? -8.527 -1.229 2.712 1.00 92.69 101 SER A CA 1
ATOM 792 C C . SER A 1 101 ? -8.514 -1.612 4.193 1.00 92.69 101 SER A C 1
ATOM 794 O O . SER A 1 101 ? -9.417 -2.304 4.662 1.00 92.69 101 SER A O 1
ATOM 796 N N . PHE A 1 102 ? -7.463 -1.240 4.930 1.00 94.69 102 PHE A N 1
ATOM 797 C CA . PHE A 1 102 ? -7.397 -1.453 6.370 1.00 94.69 102 PHE A CA 1
ATOM 798 C C . PHE A 1 102 ? -8.362 -0.520 7.105 1.00 94.69 102 PHE A C 1
ATOM 800 O O . PHE A 1 102 ? -9.195 -1.014 7.861 1.00 94.69 102 PHE A O 1
ATOM 807 N N . LEU A 1 103 ? -8.301 0.788 6.851 1.00 94.31 103 LEU A N 1
ATOM 808 C CA . LEU A 1 103 ? -9.149 1.781 7.514 1.00 94.31 103 LEU A CA 1
ATOM 809 C C . LEU A 1 103 ? -10.638 1.527 7.234 1.00 94.31 103 LEU A C 1
ATOM 811 O O . LEU A 1 103 ? -11.446 1.511 8.159 1.00 94.31 103 LEU A O 1
ATOM 815 N N . GLU A 1 104 ? -11.007 1.194 5.997 1.00 93.25 104 GLU A N 1
ATOM 816 C CA . GLU A 1 104 ? -12.383 0.813 5.651 1.00 93.25 104 GLU A CA 1
ATOM 81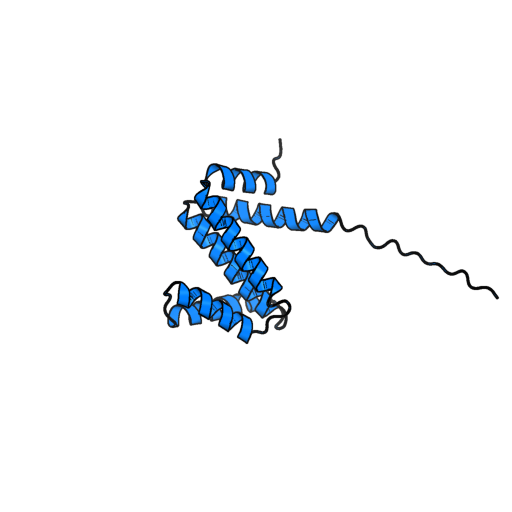7 C C . GLU A 1 104 ? -12.874 -0.390 6.473 1.00 93.25 104 GLU A C 1
ATOM 819 O O . GLU A 1 104 ? -13.998 -0.394 6.974 1.00 93.25 104 GLU A O 1
ATOM 824 N N . LYS A 1 105 ? -12.021 -1.403 6.685 1.00 92.94 105 LYS A N 1
ATOM 825 C CA . LYS A 1 105 ? -12.359 -2.578 7.512 1.00 92.94 105 LYS A CA 1
ATOM 826 C C . LYS A 1 105 ? -12.513 -2.248 8.992 1.00 92.94 105 LYS A C 1
ATOM 828 O O . LYS A 1 105 ? -13.239 -2.961 9.681 1.00 92.94 105 LYS A O 1
ATOM 833 N N . GLN A 1 106 ? -11.839 -1.206 9.470 1.00 92.19 106 GLN A N 1
ATOM 834 C CA . GLN A 1 106 ? -11.987 -0.701 10.837 1.00 92.19 106 GLN A CA 1
ATOM 835 C C . GLN A 1 106 ? -13.198 0.236 10.985 1.00 92.19 106 GLN A C 1
ATOM 837 O O . GLN A 1 106 ? -13.515 0.652 12.094 1.00 92.19 106 GLN A O 1
ATOM 842 N N . GLY A 1 107 ? -13.917 0.521 9.893 1.00 91.31 107 GLY A N 1
ATOM 843 C CA . GLY A 1 107 ? -15.154 1.299 9.910 1.00 91.31 107 GLY A CA 1
ATOM 844 C C . GLY A 1 107 ? -14.971 2.799 9.684 1.00 91.31 107 GLY A C 1
ATOM 845 O O . GLY A 1 107 ? -15.918 3.549 9.920 1.00 91.31 107 GLY A O 1
ATOM 846 N N . PHE A 1 108 ? -13.800 3.241 9.216 1.00 93.69 108 PHE A N 1
ATOM 847 C CA . PHE A 1 108 ? -13.601 4.639 8.839 1.00 93.69 108 PHE A CA 1
ATOM 848 C C . PHE A 1 108 ? -14.447 5.002 7.614 1.00 93.69 108 PHE A C 1
ATOM 850 O O . PHE A 1 108 ? -14.564 4.227 6.661 1.00 93.69 108 PHE A O 1
ATOM 857 N N . THR A 1 109 ? -15.013 6.207 7.624 1.00 93.50 109 THR A N 1
ATOM 858 C CA . THR A 1 109 ? -15.691 6.778 6.458 1.00 93.50 109 THR A CA 1
ATOM 859 C C . THR A 1 109 ? -14.684 7.340 5.458 1.00 93.50 109 THR A C 1
ATOM 861 O O . THR A 1 109 ? -13.559 7.688 5.813 1.00 93.50 109 THR A O 1
ATOM 864 N N . GLU A 1 110 ? -15.106 7.499 4.204 1.00 90.31 110 GLU A N 1
ATOM 865 C CA . GLU A 1 110 ? -14.282 8.101 3.148 1.00 90.31 110 GLU A CA 1
ATOM 866 C C . GLU A 1 110 ? -13.748 9.494 3.537 1.00 90.31 110 GLU A C 1
ATOM 868 O O . GLU A 1 110 ? -12.582 9.801 3.306 1.00 90.31 110 GLU A O 1
ATOM 873 N N . GLU A 1 111 ? -14.562 10.313 4.213 1.00 90.62 111 GLU A N 1
ATOM 874 C CA . GLU A 1 111 ? -14.156 11.639 4.703 1.00 90.62 111 GLU A CA 1
ATOM 875 C C . GLU A 1 111 ? -13.066 11.558 5.787 1.00 90.62 111 GLU A C 1
ATOM 877 O O . GLU A 1 111 ? -12.112 12.345 5.786 1.00 90.62 111 GLU A O 1
ATOM 882 N N . GLN A 1 112 ? -13.175 10.595 6.707 1.00 90.62 112 GLN A N 1
ATOM 883 C CA . GLN A 1 112 ? -12.163 10.381 7.744 1.00 90.62 112 GLN A CA 1
ATOM 884 C C . GLN A 1 112 ? -10.860 9.861 7.137 1.00 90.62 112 GLN A C 1
ATOM 886 O O . GLN A 1 112 ? -9.788 10.342 7.493 1.00 90.62 112 GLN A O 1
ATOM 891 N N . ILE A 1 113 ? -10.949 8.935 6.179 1.00 91.38 113 ILE A N 1
ATOM 892 C CA . ILE A 1 113 ? -9.794 8.418 5.438 1.00 91.38 113 ILE A CA 1
ATOM 893 C C . ILE A 1 113 ? -9.091 9.555 4.690 1.00 91.38 113 ILE A C 1
ATOM 895 O O . ILE A 1 113 ? -7.873 9.690 4.792 1.00 91.38 113 ILE A O 1
ATOM 899 N N . TYR A 1 114 ? -9.843 10.418 4.002 1.00 89.00 114 TYR A N 1
ATOM 900 C CA . TYR A 1 114 ? -9.285 11.602 3.346 1.00 89.00 114 TYR A CA 1
ATOM 901 C C . TYR A 1 114 ? -8.573 12.528 4.340 1.00 89.00 114 TYR A C 1
ATOM 903 O O . TYR A 1 114 ? -7.466 12.983 4.068 1.00 89.00 114 TYR A O 1
ATOM 911 N N . THR A 1 115 ? -9.173 12.765 5.511 1.00 88.00 115 THR A N 1
ATOM 912 C CA . THR A 1 115 ? -8.558 13.580 6.573 1.00 88.00 115 THR A CA 1
ATOM 913 C C . THR A 1 115 ? -7.235 12.978 7.048 1.00 88.00 115 THR A C 1
ATOM 915 O O . THR A 1 115 ? -6.265 13.712 7.209 1.00 88.00 115 THR A O 1
ATOM 918 N N . ILE A 1 116 ? -7.171 11.653 7.221 1.00 88.06 116 ILE A N 1
ATOM 919 C CA . ILE A 1 116 ? -5.947 10.952 7.631 1.00 88.06 116 ILE A CA 1
ATOM 920 C C . ILE A 1 116 ? -4.834 11.137 6.596 1.00 88.06 116 ILE A C 1
ATOM 922 O O . ILE A 1 116 ? -3.709 11.473 6.960 1.00 88.06 116 ILE A O 1
ATOM 926 N N . PHE A 1 117 ? -5.137 10.966 5.307 1.00 87.06 117 PHE A N 1
ATOM 927 C CA . PHE A 1 117 ? -4.134 11.147 4.255 1.00 87.06 117 PHE A CA 1
ATOM 928 C C . PHE A 1 117 ? -3.705 12.604 4.076 1.00 87.06 117 PHE A C 1
ATOM 930 O O . PHE A 1 117 ? -2.523 12.859 3.866 1.00 87.06 117 PHE A O 1
ATOM 937 N N . ALA A 1 118 ? -4.633 13.555 4.190 1.00 84.50 118 ALA A N 1
ATOM 938 C CA . ALA A 1 118 ? -4.305 14.976 4.130 1.00 84.50 118 ALA A CA 1
ATOM 939 C C . ALA A 1 118 ? -3.385 15.390 5.290 1.00 84.50 118 ALA A C 1
ATOM 941 O O . ALA A 1 118 ? -2.396 16.078 5.061 1.00 84.50 118 ALA A O 1
ATOM 942 N N . GLY A 1 119 ? -3.661 14.913 6.510 1.00 82.56 119 GLY A N 1
ATOM 943 C CA . GLY A 1 119 ? -2.796 15.161 7.665 1.00 82.56 119 GLY A CA 1
ATOM 944 C C . GLY A 1 119 ? -1.409 14.528 7.530 1.00 82.56 119 GLY A C 1
ATOM 945 O O . GLY A 1 119 ? -0.424 15.135 7.933 1.00 82.56 119 GLY A O 1
ATOM 946 N N . ALA A 1 120 ? -1.308 13.342 6.921 1.00 80.62 120 ALA A N 1
ATOM 947 C CA . ALA A 1 120 ? -0.016 12.713 6.642 1.00 80.62 120 ALA A CA 1
ATOM 948 C C . ALA A 1 120 ? 0.806 13.488 5.595 1.00 80.62 120 ALA A C 1
ATOM 950 O O . ALA A 1 120 ? 2.024 13.553 5.713 1.00 80.62 120 ALA A O 1
ATOM 951 N N . ALA A 1 121 ? 0.156 14.079 4.588 1.00 79.31 121 ALA A N 1
ATOM 952 C CA . ALA A 1 121 ? 0.832 14.925 3.604 1.00 79.31 121 ALA A CA 1
ATOM 953 C C . ALA A 1 121 ? 1.359 16.229 4.229 1.00 79.31 121 ALA A C 1
ATOM 955 O O . ALA A 1 121 ? 2.486 16.615 3.946 1.00 79.31 121 ALA A O 1
ATOM 956 N N . GLU A 1 122 ? 0.587 16.856 5.125 1.00 76.19 122 GLU A N 1
ATOM 957 C CA . GLU A 1 122 ? 1.005 18.074 5.838 1.00 76.19 122 GLU A CA 1
ATOM 958 C C . GLU A 1 122 ? 2.243 17.835 6.719 1.00 76.19 122 GLU A C 1
ATOM 960 O O . GLU A 1 122 ? 3.141 18.669 6.737 1.00 76.19 122 GLU A O 1
ATOM 965 N N . GLN A 1 123 ? 2.355 16.670 7.372 1.00 63.44 123 GLN A N 1
ATOM 966 C CA . GLN A 1 123 ? 3.561 16.319 8.139 1.00 63.44 123 GLN A CA 1
ATOM 967 C C . GLN A 1 123 ? 4.817 16.192 7.266 1.00 63.44 123 GLN A C 1
ATOM 969 O O . GLN A 1 123 ? 5.895 16.580 7.699 1.00 63.44 123 GLN A O 1
ATOM 974 N N . ILE A 1 124 ? 4.691 15.663 6.044 1.00 62.69 124 ILE A N 1
ATOM 975 C CA . ILE A 1 124 ? 5.835 15.516 5.129 1.00 62.69 124 ILE A CA 1
ATOM 976 C C . ILE A 1 124 ? 6.356 16.892 4.703 1.00 62.69 124 ILE A C 1
ATOM 978 O O . ILE A 1 124 ? 7.566 17.100 4.675 1.00 62.69 124 ILE A O 1
ATOM 982 N N . ASP A 1 125 ? 5.448 17.823 4.404 1.00 60.41 125 ASP A N 1
ATOM 983 C CA . ASP A 1 125 ? 5.818 19.186 4.016 1.00 60.41 125 ASP A CA 1
ATOM 984 C C . ASP A 1 125 ? 6.467 19.953 5.190 1.00 60.41 125 ASP A C 1
ATOM 986 O O . ASP A 1 125 ? 7.416 20.705 4.975 1.00 60.41 125 ASP A O 1
ATOM 990 N N . GLU A 1 126 ? 6.008 19.740 6.431 1.00 60.09 126 GLU A N 1
ATOM 991 C CA . GLU A 1 126 ? 6.610 20.339 7.636 1.00 60.09 126 GLU A CA 1
ATOM 992 C C . GLU A 1 126 ? 8.010 19.774 7.953 1.00 60.09 126 GLU A C 1
ATOM 994 O O . GLU A 1 126 ? 8.895 20.532 8.356 1.00 60.09 126 GLU A O 1
ATOM 999 N N . ASP A 1 127 ? 8.243 18.473 7.738 1.00 56.31 127 ASP A N 1
ATOM 1000 C CA . ASP A 1 127 ? 9.544 17.826 7.976 1.00 56.31 127 ASP A CA 1
ATOM 1001 C C . ASP A 1 127 ? 10.622 18.240 6.941 1.00 56.31 127 ASP A C 1
ATOM 1003 O O . ASP A 1 127 ? 11.821 18.190 7.239 1.00 56.31 127 ASP A O 1
ATOM 1007 N N . ASP A 1 128 ? 10.227 18.681 5.738 1.00 48.47 128 ASP A N 1
ATOM 1008 C CA . ASP A 1 128 ? 11.147 19.171 4.694 1.00 48.47 128 ASP A CA 1
ATOM 1009 C C . ASP A 1 128 ? 11.626 20.623 4.938 1.00 48.47 128 ASP A C 1
ATOM 1011 O O . ASP A 1 128 ? 12.711 21.006 4.481 1.00 48.47 128 ASP A O 1
ATOM 1015 N N . ASP A 1 129 ? 10.883 21.426 5.711 1.00 47.16 129 ASP A N 1
ATOM 1016 C CA . ASP A 1 129 ? 11.244 22.812 6.060 1.00 47.16 129 ASP A CA 1
ATOM 1017 C C . ASP A 1 129 ? 12.373 22.910 7.120 1.00 47.16 129 ASP A C 1
ATOM 1019 O O . ASP A 1 129 ? 12.976 23.976 7.297 1.00 47.16 129 ASP A O 1
ATOM 1023 N N . ASP A 1 130 ? 12.733 21.801 7.779 1.00 49.19 130 ASP A N 1
ATOM 1024 C CA . ASP A 1 130 ? 13.817 21.725 8.776 1.00 49.19 130 ASP A CA 1
ATOM 1025 C C . ASP A 1 130 ? 15.216 21.450 8.172 1.00 49.19 130 ASP A C 1
ATOM 1027 O O . ASP A 1 130 ? 16.236 21.433 8.880 1.00 49.19 130 ASP A O 1
ATOM 1031 N N . LEU A 1 131 ? 15.324 21.298 6.848 1.00 45.34 131 LEU A N 1
ATOM 1032 C CA . LEU A 1 131 ? 16.613 21.237 6.156 1.00 45.34 131 LEU A CA 1
ATOM 1033 C C . LEU A 1 131 ? 17.170 22.654 5.934 1.00 45.34 131 LEU A C 1
ATOM 1035 O O . LEU A 1 131 ? 16.953 23.273 4.891 1.00 45.34 131 LEU A O 1
ATOM 1039 N N . GLU A 1 132 ? 17.955 23.164 6.902 1.00 44.59 132 GLU A N 1
ATOM 1040 C CA . GLU A 1 132 ? 18.783 24.368 6.700 1.00 44.59 132 GLU A CA 1
ATOM 1041 C C . GLU A 1 132 ? 19.498 24.272 5.332 1.00 44.59 132 GLU A C 1
ATOM 1043 O O . GLU A 1 132 ? 20.239 23.307 5.095 1.00 44.59 132 GLU A O 1
ATOM 1048 N N . PRO A 1 133 ? 19.364 25.268 4.431 1.00 47.16 133 PRO A N 1
ATOM 1049 C CA . PRO A 1 133 ? 20.117 25.256 3.188 1.00 47.16 133 PRO A CA 1
ATOM 1050 C C . PRO A 1 133 ? 21.616 25.221 3.518 1.00 47.16 133 PRO A C 1
ATOM 1052 O O . PRO A 1 133 ? 22.061 25.927 4.434 1.00 47.16 133 PRO A O 1
ATOM 1055 N N . PRO A 1 134 ? 22.432 24.437 2.787 1.00 46.44 134 PRO A N 1
ATOM 1056 C CA . PRO A 1 134 ? 23.853 24.336 3.071 1.00 46.44 134 PRO A CA 1
ATOM 1057 C C . PRO A 1 134 ? 24.475 25.732 3.034 1.00 46.44 134 PRO A C 1
ATOM 1059 O O . PRO A 1 134 ? 24.470 26.412 2.004 1.00 46.44 134 PRO A O 1
ATOM 1062 N N . LYS A 1 135 ? 25.021 26.168 4.176 1.00 45.09 135 LYS A N 1
ATOM 1063 C CA . LYS A 1 135 ? 25.779 27.416 4.290 1.00 45.09 135 LYS A CA 1
ATOM 1064 C C . LYS A 1 135 ? 26.934 27.349 3.296 1.00 45.09 135 LYS A C 1
ATOM 1066 O O . LYS A 1 135 ? 27.927 26.657 3.516 1.00 45.09 135 LYS A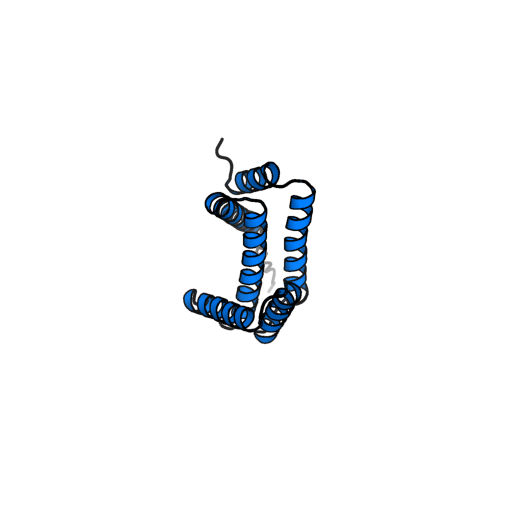 O 1
ATOM 1071 N N . CYS A 1 136 ? 26.790 28.057 2.180 1.00 36.12 136 CYS A N 1
ATOM 1072 C CA . CYS A 1 136 ? 27.808 28.161 1.149 1.00 36.12 136 CYS A CA 1
ATOM 1073 C C . CYS A 1 136 ? 29.018 28.912 1.729 1.00 36.12 136 CYS A C 1
ATOM 1075 O O . CYS A 1 136 ? 29.086 30.140 1.695 1.00 36.12 136 CYS A O 1
ATOM 1077 N N . SER A 1 137 ? 29.975 28.177 2.300 1.00 47.47 137 SER A N 1
ATOM 1078 C CA . SER A 1 137 ? 31.271 28.718 2.707 1.00 47.47 137 SER A CA 1
ATOM 1079 C C . SER A 1 137 ? 32.140 28.887 1.462 1.00 47.47 137 SER A C 1
ATOM 1081 O O . SER A 1 137 ? 32.901 28.002 1.069 1.00 47.47 137 SER A O 1
ATOM 1083 N N . CYS A 1 138 ? 32.002 30.032 0.797 1.00 41.50 138 CYS A N 1
ATOM 1084 C CA . CYS A 1 138 ? 32.961 30.476 -0.209 1.00 41.50 138 CYS A CA 1
ATOM 1085 C C . CYS A 1 138 ? 34.253 30.914 0.488 1.00 41.50 138 CYS A C 1
ATOM 1087 O O . CYS A 1 138 ? 34.497 32.101 0.688 1.00 41.50 138 CYS A O 1
ATOM 1089 N N . ASN A 1 139 ? 35.094 29.943 0.835 1.00 49.84 139 ASN A N 1
ATOM 1090 C CA . ASN A 1 139 ? 36.473 30.188 1.227 1.00 49.84 139 ASN A CA 1
ATOM 1091 C C . ASN A 1 139 ? 37.306 30.402 -0.049 1.00 49.84 139 ASN A C 1
ATOM 1093 O O . ASN A 1 139 ? 37.573 29.458 -0.793 1.00 49.84 139 ASN A O 1
ATOM 1097 N N . LYS A 1 140 ? 37.706 31.646 -0.326 1.00 45.28 140 LYS A N 1
ATOM 1098 C CA . LYS A 1 140 ? 38.749 31.955 -1.316 1.00 45.28 140 LYS A CA 1
ATOM 1099 C C . LYS A 1 140 ? 39.772 32.911 -0.720 1.00 45.28 140 LYS A C 1
ATOM 1101 O O . LYS A 1 140 ? 39.904 34.052 -1.146 1.00 45.28 140 LYS A O 1
ATOM 1106 N N . ASP A 1 141 ? 40.550 32.383 0.214 1.00 50.34 141 ASP A N 1
ATOM 1107 C CA . ASP A 1 141 ? 41.949 32.768 0.330 1.00 50.34 141 ASP A CA 1
ATOM 1108 C C . ASP A 1 141 ? 42.714 32.094 -0.811 1.00 50.34 141 ASP A C 1
ATOM 1110 O O . ASP A 1 141 ? 43.013 30.902 -0.742 1.00 50.34 141 ASP A O 1
ATOM 1114 N N . HIS A 1 142 ? 43.054 32.843 -1.859 1.00 41.91 142 HIS A N 1
ATOM 1115 C CA . HIS A 1 142 ? 44.208 32.520 -2.695 1.00 41.91 142 HIS A CA 1
ATOM 1116 C C . HIS A 1 142 ? 45.015 33.785 -2.974 1.00 41.91 142 HIS A C 1
ATOM 1118 O O . HIS A 1 142 ? 44.622 34.660 -3.740 1.00 41.91 142 HIS A O 1
ATOM 1124 N N . LYS A 1 143 ? 46.165 33.830 -2.298 1.00 42.22 143 LYS A N 1
ATOM 1125 C CA . LYS A 1 143 ? 47.325 34.669 -2.585 1.00 42.22 143 LYS A CA 1
ATOM 1126 C C . LYS A 1 143 ? 47.731 34.581 -4.062 1.00 42.22 143 LYS A C 1
ATOM 1128 O O . LYS A 1 143 ? 48.017 33.480 -4.539 1.00 42.22 143 LYS A O 1
ATOM 1133 N N . HIS A 1 144 ? 47.953 35.733 -4.686 1.00 39.16 144 HIS A N 1
ATOM 1134 C CA . HIS A 1 144 ? 49.243 36.062 -5.302 1.00 39.16 144 HIS A CA 1
ATOM 1135 C C . HIS A 1 144 ? 49.421 37.576 -5.374 1.00 39.16 144 HIS A C 1
ATOM 1137 O O . HIS A 1 144 ? 48.475 38.247 -5.838 1.00 39.16 144 HIS A O 1
#

Organism: Chloroherpeton thalassium (strain ATCC 35110 / GB-78) (NCBI:txid517418)

Foldseek 3Di:
DPDQLLNVLVVLCVVLDDPVLVVVLVVLVVVLVVLCVVCVQPALVRLLVVLCVVVVVVVDDPVVSVVLSVVLLVVCVVVVPDNRCSSVSSSVVVSLVVNVVSCVVSPDDPVSSVSNVVSVVVVVVVVVVPPDDPPPPPDDPDDD

Sequence (144 aa):
MNTNLSDKAIELLEETLDGPGMTEFGKISRDMEKIFTENPNPTYDDAVRIITEYFTEKGEAAAFISKWIAASNSNCKAYEISDEEKPKAMLADLGMFRFMSFLEKQGFTEEQIYTIFAGAAEQIDEDDDDLEPPKCSCNKDHKH

pLDDT: mean 84.69, std 17.5, range [36.12, 98.31]